Protein AF-A0A2V9S449-F1 (afdb_monomer_lite)

Foldseek 3Di:
DDDDDDVPVVADPPHPCVVVVVVVVVVVVVCVVVVVVVADPVHDPPDDD

Radius of gyration: 16.13 Å; chains: 1; bounding box: 34×20×42 Å

pLDDT: mean 86.76, std 9.78, range [52.31, 97.38]

Secondary structure (DSSP, 8-state):
------HHHHS-TT-TTHHHHHHHHHHHHHHHHHHHHHS-TT--TTS--

Structure (mmCIF, N/CA/C/O backbone):
data_AF-A0A2V9S449-F1
#
_entry.id   AF-A0A2V9S449-F1
#
loop_
_atom_site.group_PDB
_atom_site.id
_atom_site.type_symbol
_atom_site.label_atom_id
_atom_site.label_alt_id
_atom_site.label_comp_id
_atom_site.label_asym_id
_atom_site.label_entity_id
_atom_site.label_seq_id
_atom_site.pdbx_PDB_ins_code
_atom_site.Cartn_x
_atom_site.Cartn_y
_atom_site.Cartn_z
_atom_site.occupancy
_atom_site.B_iso_or_equiv
_atom_site.auth_seq_id
_atom_site.auth_comp_id
_atom_site.auth_asym_id
_atom_site.auth_atom_id
_atom_site.pdbx_PDB_model_num
ATOM 1 N N . MET A 1 1 ? 21.200 3.234 10.247 1.00 66.00 1 MET A N 1
ATOM 2 C CA . MET A 1 1 ? 20.931 4.242 9.200 1.00 66.00 1 MET A CA 1
ATOM 3 C C . MET A 1 1 ? 19.749 3.741 8.383 1.00 66.00 1 MET A C 1
ATOM 5 O O . MET A 1 1 ? 19.903 2.730 7.714 1.00 66.00 1 MET A O 1
ATOM 9 N N . PHE A 1 2 ? 18.571 4.359 8.500 1.00 67.81 2 PHE A N 1
ATOM 10 C CA . PHE A 1 2 ? 17.401 4.013 7.680 1.00 67.81 2 PHE A CA 1
ATOM 11 C C . PHE A 1 2 ? 17.307 4.996 6.512 1.00 67.81 2 PHE A C 1
ATOM 13 O O . PHE A 1 2 ? 17.504 6.193 6.704 1.00 67.81 2 PHE A O 1
ATOM 20 N N . SER A 1 3 ? 17.047 4.492 5.308 1.00 71.19 3 SER A N 1
ATOM 21 C CA . SER A 1 3 ? 16.850 5.310 4.112 1.00 71.19 3 SER A CA 1
ATOM 22 C C . SER A 1 3 ? 15.365 5.307 3.773 1.00 71.19 3 SER A C 1
ATOM 24 O O . SER A 1 3 ? 14.819 4.266 3.416 1.00 71.19 3 SER A O 1
ATOM 26 N N . TYR A 1 4 ? 14.719 6.463 3.913 1.00 78.38 4 TYR A N 1
ATOM 27 C CA . TYR A 1 4 ? 13.360 6.688 3.434 1.00 78.38 4 TYR A CA 1
ATOM 28 C C . TYR A 1 4 ? 13.454 7.255 2.025 1.00 78.38 4 TYR A C 1
ATOM 30 O O . TYR A 1 4 ? 13.689 8.445 1.839 1.00 78.38 4 TYR A O 1
ATOM 38 N N . VAL A 1 5 ? 13.339 6.380 1.034 1.00 86.12 5 VAL A N 1
ATOM 39 C CA . VAL A 1 5 ? 13.214 6.775 -0.369 1.00 86.12 5 VA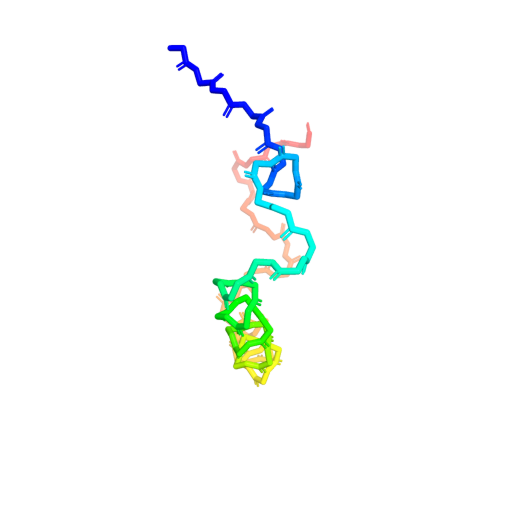L A CA 1
ATOM 40 C C . VAL A 1 5 ? 11.923 6.169 -0.881 1.00 86.12 5 VAL A C 1
ATOM 42 O O . VAL A 1 5 ? 11.637 5.008 -0.574 1.00 86.12 5 VAL A O 1
ATOM 45 N N . ALA A 1 6 ? 11.141 6.957 -1.616 1.00 85.00 6 ALA A N 1
ATOM 46 C CA . ALA A 1 6 ? 9.894 6.469 -2.172 1.00 85.00 6 ALA A CA 1
ATOM 47 C C . ALA A 1 6 ? 10.181 5.314 -3.137 1.00 85.00 6 ALA A C 1
ATOM 49 O O . ALA A 1 6 ? 11.206 5.282 -3.828 1.00 85.00 6 ALA A O 1
ATOM 50 N N . LEU A 1 7 ? 9.272 4.343 -3.190 1.00 82.75 7 LEU A N 1
ATOM 51 C CA . LEU A 1 7 ? 9.392 3.226 -4.126 1.00 82.75 7 LEU A CA 1
ATOM 52 C C . LEU A 1 7 ? 9.405 3.743 -5.574 1.00 82.75 7 LEU A C 1
ATOM 54 O O . LEU A 1 7 ? 10.073 3.183 -6.442 1.00 82.75 7 LEU A O 1
ATOM 58 N N . GLU A 1 8 ? 8.703 4.849 -5.807 1.00 86.94 8 GLU A N 1
ATOM 59 C CA . GLU A 1 8 ? 8.569 5.534 -7.084 1.00 86.94 8 GLU A CA 1
ATOM 60 C C . GLU A 1 8 ? 9.899 6.055 -7.619 1.00 86.94 8 GLU A C 1
ATOM 62 O O . GLU A 1 8 ? 10.132 5.975 -8.823 1.00 86.94 8 GLU A O 1
ATOM 67 N N . ASP A 1 9 ? 10.781 6.502 -6.726 1.00 89.31 9 ASP A N 1
ATOM 68 C CA . ASP A 1 9 ? 12.116 6.991 -7.076 1.00 89.31 9 ASP A CA 1
ATOM 69 C C . ASP A 1 9 ? 13.073 5.840 -7.418 1.00 89.31 9 ASP A C 1
ATOM 71 O O . ASP A 1 9 ? 14.130 6.043 -8.015 1.00 89.31 9 ASP A O 1
ATOM 75 N N . ARG A 1 10 ? 12.730 4.612 -7.008 1.00 88.94 10 ARG A N 1
ATOM 76 C CA . ARG A 1 10 ? 13.567 3.417 -7.179 1.00 88.94 10 ARG A CA 1
ATOM 77 C C . ARG A 1 10 ? 13.147 2.561 -8.365 1.00 88.94 10 ARG A C 1
ATOM 79 O O . ARG A 1 10 ? 13.994 1.900 -8.960 1.00 88.94 10 ARG A O 1
ATOM 86 N N . ILE A 1 11 ? 11.856 2.535 -8.683 1.00 90.12 11 ILE A N 1
ATOM 87 C CA . ILE A 1 11 ? 11.290 1.654 -9.704 1.00 90.12 11 ILE A CA 1
ATOM 88 C C . ILE A 1 11 ? 10.690 2.515 -10.818 1.00 90.12 11 ILE A C 1
ATOM 90 O O . ILE A 1 11 ? 9.715 3.215 -10.563 1.00 90.12 11 ILE A O 1
ATOM 94 N N . PRO A 1 12 ? 11.180 2.444 -12.066 1.00 92.44 12 PRO A N 1
ATOM 95 C CA . PRO A 1 12 ? 10.589 3.176 -13.185 1.00 92.44 12 PRO A CA 1
ATOM 96 C C . PRO A 1 12 ? 9.093 2.886 -13.375 1.00 92.44 12 PRO A C 1
ATOM 98 O O . PRO A 1 12 ? 8.593 1.820 -13.003 1.00 92.44 12 PRO A O 1
ATOM 101 N N . ALA A 1 13 ? 8.361 3.833 -13.962 1.00 89.94 13 ALA A N 1
ATOM 102 C CA . ALA A 1 13 ? 6.914 3.706 -14.164 1.00 89.94 13 ALA A CA 1
ATOM 103 C C . ALA A 1 13 ? 6.533 2.540 -15.098 1.00 89.94 13 ALA A C 1
ATOM 105 O O . ALA A 1 13 ? 5.530 1.874 -14.856 1.00 89.94 13 ALA A O 1
ATOM 106 N N . ASP A 1 14 ? 7.361 2.261 -16.109 1.00 92.62 14 ASP A N 1
ATOM 107 C CA . ASP A 1 14 ? 7.163 1.175 -17.083 1.00 92.62 14 ASP A CA 1
ATOM 108 C C . ASP A 1 14 ? 7.758 -0.172 -16.618 1.00 92.62 14 ASP A C 1
ATOM 110 O O . ASP A 1 14 ? 7.884 -1.134 -17.370 1.00 92.62 14 ASP A O 1
ATOM 114 N N . HIS A 1 15 ? 8.179 -0.264 -15.353 1.00 93.75 15 HIS A N 1
ATOM 115 C CA . HIS A 1 15 ? 8.795 -1.485 -14.855 1.00 93.75 15 HIS A CA 1
ATOM 116 C C . HIS A 1 15 ? 7.733 -2.575 -14.614 1.00 93.75 15 HIS A C 1
ATOM 118 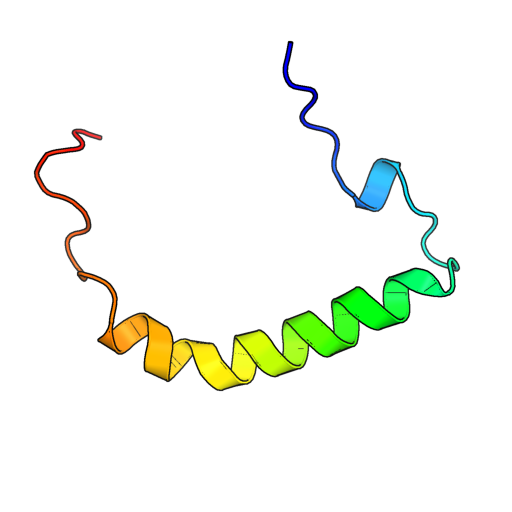O O . HIS A 1 15 ? 6.757 -2.319 -13.902 1.00 93.75 15 HIS A O 1
ATOM 124 N N . PRO A 1 16 ? 7.938 -3.825 -15.070 1.00 91.50 16 PRO A N 1
ATOM 125 C CA . PRO A 1 16 ? 6.940 -4.896 -14.946 1.00 91.50 16 PRO A CA 1
ATOM 126 C C . PRO A 1 16 ? 6.514 -5.177 -13.494 1.00 91.50 16 PRO A C 1
ATOM 128 O O . PRO A 1 16 ? 5.355 -5.490 -13.227 1.00 91.50 16 PRO A O 1
ATOM 131 N N . LEU A 1 17 ? 7.416 -4.978 -12.524 1.00 91.31 17 LEU A N 1
ATOM 132 C CA . LEU A 1 17 ? 7.100 -5.120 -11.091 1.00 91.31 17 LEU A CA 1
ATOM 133 C C . LEU A 1 17 ? 6.029 -4.141 -10.579 1.00 91.31 17 LEU A C 1
ATOM 135 O O . LEU A 1 17 ? 5.396 -4.424 -9.563 1.00 91.31 17 LEU A O 1
ATOM 139 N N . ARG A 1 18 ? 5.764 -3.024 -11.272 1.00 91.69 18 ARG A N 1
ATOM 140 C CA . ARG A 1 18 ? 4.690 -2.086 -10.897 1.00 91.69 18 ARG A CA 1
ATOM 141 C C . ARG A 1 18 ? 3.306 -2.743 -10.931 1.00 91.69 18 ARG A C 1
ATOM 143 O O . ARG A 1 18 ? 2.415 -2.308 -10.205 1.00 91.69 18 ARG A O 1
ATOM 150 N N . GLY A 1 19 ? 3.128 -3.812 -11.715 1.00 92.69 19 GLY A N 1
ATOM 151 C CA . GLY A 1 19 ? 1.885 -4.586 -11.744 1.00 92.69 19 GLY A CA 1
ATOM 152 C C . GLY A 1 19 ? 1.534 -5.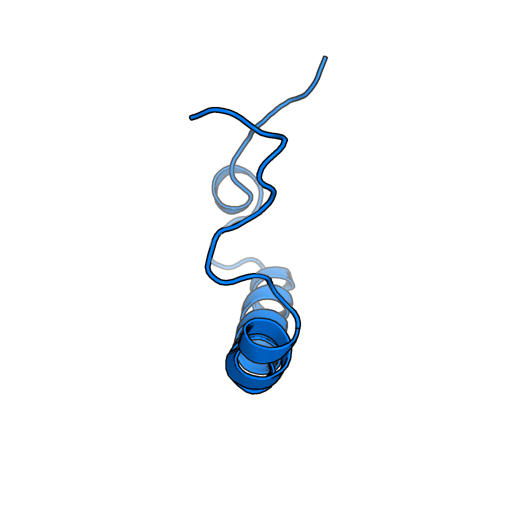214 -10.392 1.00 92.69 19 GLY A C 1
ATOM 153 O O . GLY A 1 19 ? 0.366 -5.233 -10.010 1.00 92.69 19 GLY A O 1
ATOM 154 N N . VAL A 1 20 ? 2.543 -5.640 -9.623 1.00 92.88 20 VAL A N 1
ATOM 155 C CA . VAL A 1 20 ? 2.343 -6.248 -8.297 1.00 92.88 20 VAL A CA 1
ATOM 156 C C . VAL A 1 20 ? 1.714 -5.248 -7.332 1.00 92.88 20 VAL A C 1
ATOM 158 O O . VAL A 1 20 ? 0.772 -5.591 -6.624 1.00 92.88 20 VAL A O 1
ATOM 161 N N . ARG A 1 21 ? 2.179 -3.992 -7.345 1.00 90.69 21 ARG A N 1
ATOM 162 C CA . ARG A 1 21 ? 1.625 -2.936 -6.489 1.00 90.69 21 ARG A CA 1
ATOM 163 C C . ARG A 1 21 ? 0.136 -2.718 -6.763 1.00 90.69 21 ARG A C 1
ATOM 165 O O . ARG A 1 21 ? -0.642 -2.704 -5.820 1.00 90.69 21 ARG A O 1
ATOM 172 N N . LYS A 1 22 ? -0.262 -2.643 -8.038 1.00 92.88 22 LYS A N 1
ATOM 173 C CA . LYS A 1 22 ? -1.674 -2.483 -8.431 1.00 92.88 22 LYS A CA 1
ATOM 174 C C . LYS A 1 22 ? -2.550 -3.631 -7.925 1.00 92.88 22 LYS A C 1
ATOM 176 O O . LYS A 1 22 ? -3.652 -3.390 -7.445 1.00 92.88 22 LYS A O 1
ATOM 181 N N . LEU A 1 23 ? -2.058 -4.867 -8.031 1.00 96.00 23 LEU A N 1
ATOM 182 C CA . LEU A 1 23 ? -2.776 -6.048 -7.552 1.00 96.00 23 LEU A CA 1
ATOM 183 C C . LEU A 1 23 ? -2.964 -5.994 -6.034 1.00 96.00 23 LEU A C 1
ATOM 185 O O . LEU A 1 23 ? -4.077 -6.165 -5.544 1.00 96.00 23 LEU A O 1
ATOM 189 N N . VAL A 1 24 ? -1.887 -5.724 -5.298 1.00 95.50 24 VAL A N 1
ATOM 190 C CA . VAL A 1 24 ? -1.919 -5.649 -3.833 1.00 95.50 24 VAL A CA 1
ATOM 191 C C . VAL A 1 24 ? -2.826 -4.514 -3.359 1.00 95.50 24 VAL A C 1
ATOM 193 O O . VAL A 1 24 ? -3.637 -4.735 -2.465 1.00 95.50 24 VAL A O 1
ATOM 196 N N . ASP A 1 25 ? -2.756 -3.337 -3.983 1.00 95.56 25 ASP A N 1
ATOM 197 C CA . ASP A 1 25 ? -3.597 -2.191 -3.621 1.00 95.56 25 ASP A CA 1
ATOM 198 C C . ASP A 1 25 ? -5.090 -2.510 -3.783 1.00 95.56 25 ASP A C 1
ATOM 200 O O . ASP A 1 25 ? -5.892 -2.155 -2.919 1.00 95.56 25 ASP A O 1
ATOM 204 N N . ALA A 1 26 ? -5.472 -3.239 -4.835 1.00 97.31 26 ALA A N 1
ATOM 205 C CA . ALA A 1 26 ? -6.856 -3.667 -5.030 1.00 97.31 26 ALA A CA 1
ATOM 206 C C . ALA A 1 26 ? -7.321 -4.645 -3.938 1.00 97.31 26 ALA A C 1
ATOM 208 O O . ALA A 1 26 ? -8.412 -4.484 -3.389 1.00 97.31 26 ALA A O 1
ATOM 209 N N . VAL A 1 27 ? -6.485 -5.628 -3.588 1.00 97.38 27 VAL A N 1
ATOM 210 C CA . VAL A 1 27 ? -6.787 -6.596 -2.522 1.00 97.38 27 VAL A CA 1
ATOM 211 C C . VAL A 1 27 ? -6.932 -5.890 -1.174 1.00 97.38 27 VAL A C 1
ATOM 213 O O . VAL A 1 27 ? -7.934 -6.076 -0.490 1.00 97.38 27 VAL A O 1
ATOM 216 N N . LEU A 1 28 ? -5.973 -5.035 -0.813 1.00 96.31 28 LEU A N 1
ATOM 217 C CA . LEU A 1 28 ? -5.988 -4.316 0.462 1.00 96.31 28 LEU A CA 1
ATOM 218 C C . LEU A 1 28 ? -7.165 -3.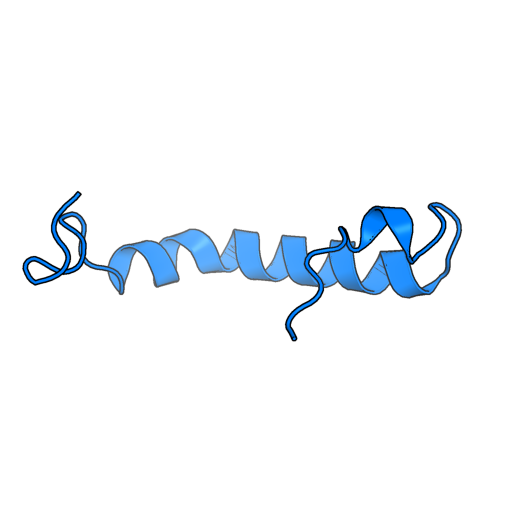345 0.561 1.00 96.31 28 LEU A C 1
ATOM 220 O O . LEU A 1 28 ? -7.776 -3.241 1.619 1.00 96.31 28 LEU A O 1
ATOM 224 N N . THR A 1 29 ? -7.531 -2.692 -0.545 1.00 96.94 29 THR A N 1
ATOM 225 C CA . THR A 1 29 ? -8.731 -1.843 -0.599 1.00 96.94 29 THR A CA 1
ATOM 226 C C . THR A 1 29 ? -9.989 -2.650 -0.278 1.00 96.94 29 THR A C 1
ATOM 228 O O . THR A 1 29 ? -10.834 -2.196 0.491 1.00 96.94 29 THR A O 1
ATOM 231 N N . GLY A 1 30 ? -10.099 -3.871 -0.813 1.00 96.88 30 GLY A N 1
ATOM 232 C CA . GLY A 1 30 ? -11.206 -4.780 -0.509 1.00 96.88 30 GLY A CA 1
ATOM 233 C C . GLY A 1 30 ? -11.276 -5.188 0.965 1.00 96.88 30 GLY A C 1
ATOM 234 O O . GLY A 1 30 ? -12.370 -5.364 1.492 1.00 96.88 30 GLY A O 1
ATOM 235 N N . MET A 1 31 ? -10.126 -5.280 1.634 1.00 96.69 31 MET A N 1
ATOM 236 C CA . MET A 1 31 ? -10.013 -5.652 3.049 1.00 96.69 31 MET A CA 1
ATOM 237 C C . MET A 1 31 ? -10.125 -4.460 4.012 1.00 96.69 31 MET A C 1
ATOM 239 O O . MET A 1 31 ? -10.172 -4.667 5.222 1.00 96.69 31 MET A O 1
ATOM 243 N N . SER A 1 32 ? -10.175 -3.217 3.510 1.00 94.06 32 SER A N 1
ATOM 244 C CA . SER A 1 32 ? -10.108 -2.010 4.349 1.00 94.06 32 SER A CA 1
ATOM 245 C C . SER A 1 32 ? -11.173 -2.006 5.444 1.00 94.06 32 SER A C 1
ATOM 247 O O . SER A 1 32 ? -10.847 -1.748 6.592 1.00 94.06 32 SER A O 1
ATOM 249 N N . LYS A 1 33 ? -12.418 -2.380 5.123 1.00 92.56 33 LYS A N 1
ATOM 250 C CA . LYS A 1 33 ? -13.520 -2.401 6.102 1.00 92.56 33 LYS A CA 1
ATOM 251 C C . LYS A 1 33 ? -13.299 -3.400 7.234 1.00 92.56 33 LYS A C 1
ATOM 253 O O . LYS A 1 33 ? -13.645 -3.116 8.377 1.00 92.56 33 LYS A O 1
ATOM 258 N N . ASP A 1 34 ? -12.738 -4.562 6.912 1.00 93.31 34 ASP A N 1
ATOM 259 C CA . ASP A 1 34 ? -12.441 -5.588 7.910 1.00 93.31 34 ASP A CA 1
ATOM 260 C C . ASP A 1 34 ? -11.326 -5.100 8.838 1.00 93.31 34 ASP A C 1
ATOM 262 O O . ASP A 1 34 ? -11.399 -5.281 10.051 1.00 93.31 34 ASP A O 1
ATOM 266 N N . PHE A 1 35 ? -10.319 -4.418 8.284 1.00 91.25 35 PHE A N 1
ATOM 267 C CA . PHE A 1 35 ? -9.260 -3.794 9.072 1.00 91.25 35 PHE A CA 1
ATOM 268 C C . PHE A 1 35 ? -9.766 -2.637 9.930 1.00 91.25 35 PHE A C 1
ATOM 270 O O . PHE A 1 35 ? -9.391 -2.563 11.098 1.00 91.25 35 PHE A O 1
ATOM 277 N N . ASP A 1 36 ? -10.643 -1.783 9.405 1.00 89.56 36 ASP A N 1
ATOM 278 C CA . ASP A 1 36 ? -11.230 -0.668 10.152 1.00 89.56 36 ASP A CA 1
ATOM 279 C C . ASP A 1 36 ? -11.940 -1.169 11.419 1.00 89.56 36 ASP A C 1
ATOM 281 O O . ASP A 1 36 ? -11.788 -0.579 12.483 1.00 89.56 36 ASP A O 1
ATOM 285 N N . GLY A 1 37 ? -12.636 -2.311 11.341 1.00 89.00 37 GLY A N 1
ATOM 286 C CA . GLY A 1 37 ? -13.267 -2.942 12.505 1.00 89.00 37 GLY A CA 1
ATOM 287 C C . GLY A 1 37 ? -12.291 -3.575 13.510 1.00 89.00 37 GLY A C 1
ATOM 288 O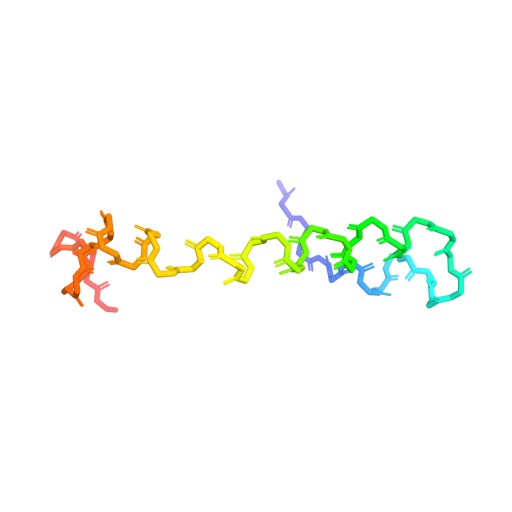 O . GLY A 1 37 ? -12.662 -3.805 14.660 1.00 89.00 37 GLY A O 1
ATOM 289 N N . LEU A 1 38 ? -11.054 -3.870 13.102 1.00 88.19 38 LEU A N 1
ATOM 290 C CA . LEU A 1 38 ? -10.013 -4.428 13.974 1.00 88.19 38 LEU A CA 1
ATOM 291 C C . LEU A 1 38 ? -9.179 -3.346 14.674 1.00 88.19 38 LEU A C 1
ATOM 293 O O . LEU A 1 38 ? -8.562 -3.625 15.707 1.00 88.19 38 LEU A O 1
ATOM 297 N N . TYR A 1 39 ? -9.128 -2.132 14.124 1.00 84.81 39 TYR A N 1
ATOM 298 C CA . TYR A 1 39 ? -8.347 -1.031 14.677 1.00 84.81 39 TYR A CA 1
ATOM 299 C C . TYR A 1 39 ? -9.174 -0.149 15.626 1.00 84.81 39 TYR A C 1
ATOM 301 O O . TYR A 1 39 ? -10.367 0.066 15.453 1.00 84.81 39 TYR A O 1
ATOM 309 N N . SER A 1 40 ? -8.518 0.374 16.666 1.00 83.69 40 SER A N 1
ATOM 310 C CA . SER A 1 40 ? -9.126 1.328 17.605 1.00 83.69 40 SER A CA 1
ATOM 311 C C . SER A 1 40 ? -9.402 2.663 16.912 1.00 83.69 40 SER A C 1
ATOM 313 O O . SER A 1 40 ? -8.468 3.272 16.389 1.00 83.69 40 SER A O 1
ATOM 315 N N . GLU A 1 41 ? -10.633 3.169 17.008 1.00 83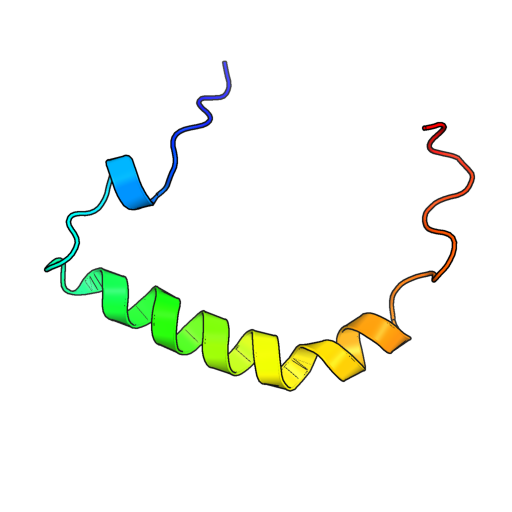.62 41 GLU A N 1
ATOM 316 C CA . GLU A 1 41 ? -11.011 4.499 16.498 1.00 83.62 41 GLU A CA 1
ATOM 317 C C . GLU A 1 41 ? -10.230 5.641 17.171 1.00 83.62 41 GLU A C 1
ATOM 319 O O . GLU A 1 41 ? -9.963 6.673 16.562 1.00 83.62 41 GLU A O 1
ATOM 324 N N . VAL A 1 42 ? -9.836 5.451 18.434 1.00 84.25 42 VAL A N 1
ATOM 325 C CA . VAL A 1 42 ? -9.130 6.456 19.250 1.00 84.25 42 VAL A CA 1
ATOM 326 C C . VAL A 1 42 ? -7.603 6.302 19.132 1.00 84.25 42 VAL A C 1
ATOM 328 O O . VAL A 1 42 ? -6.836 7.084 19.688 1.00 84.25 42 VAL A O 1
ATOM 331 N N . GLY A 1 43 ? -7.123 5.283 18.410 1.00 80.75 43 GLY A N 1
ATOM 332 C CA . GLY A 1 43 ? -5.706 4.930 18.347 1.00 80.75 43 GLY A CA 1
ATOM 333 C C . GLY A 1 43 ? -5.207 4.253 19.629 1.00 80.75 43 GLY A C 1
ATOM 334 O O . GLY A 1 43 ? -5.980 3.633 20.367 1.00 80.75 43 GLY A O 1
ATOM 335 N N . ARG A 1 44 ? -3.892 4.324 19.884 1.00 81.12 44 ARG A N 1
ATOM 336 C CA . ARG A 1 44 ? -3.272 3.848 21.133 1.00 81.12 44 ARG A CA 1
ATOM 337 C C . ARG A 1 44 ? -3.209 5.005 22.137 1.00 81.12 44 ARG A C 1
ATOM 339 O O . ARG A 1 44 ? -2.374 5.884 21.941 1.00 81.12 44 ARG A O 1
ATOM 346 N N . PRO A 1 45 ? -3.967 4.969 23.253 1.00 74.00 45 PRO A N 1
ATOM 347 C CA . PRO A 1 45 ? -3.969 6.048 24.250 1.00 74.00 45 PRO A CA 1
ATOM 348 C C . PRO A 1 45 ? -2.589 6.357 24.851 1.00 74.00 45 PRO A C 1
ATOM 350 O O . PRO A 1 45 ? -2.359 7.442 25.369 1.00 74.00 45 PRO A O 1
ATOM 353 N N . SER A 1 46 ? -1.665 5.394 24.795 1.00 77.94 46 SER A N 1
ATOM 354 C CA . SER A 1 46 ? -0.298 5.523 25.301 1.00 77.94 46 SER A CA 1
ATOM 355 C C . SER A 1 46 ? 0.667 6.245 24.350 1.00 77.94 46 SER A C 1
ATOM 357 O O . SER A 1 46 ? 1.844 6.355 24.682 1.00 77.94 46 SER A O 1
ATOM 359 N N . ILE A 1 47 ? 0.229 6.653 23.154 1.00 72.19 47 ILE A N 1
ATOM 360 C CA . ILE A 1 47 ? 1.037 7.416 22.197 1.00 72.19 47 ILE A CA 1
ATOM 361 C C . ILE A 1 47 ? 0.480 8.846 22.179 1.00 72.19 47 ILE A C 1
ATOM 363 O O . ILE A 1 47 ? -0.581 9.062 21.594 1.00 72.19 47 ILE A O 1
ATOM 367 N N . PRO A 1 48 ? 1.130 9.802 22.866 1.00 52.31 48 PRO A N 1
ATOM 368 C CA . PRO A 1 48 ? 0.722 11.200 22.819 1.00 52.31 48 PRO A CA 1
ATOM 369 C C . PRO A 1 48 ? 0.969 11.797 21.417 1.00 52.31 48 PRO A C 1
ATOM 371 O O . PRO A 1 48 ? 1.830 11.281 20.698 1.00 52.31 48 PRO A O 1
ATOM 374 N N . PRO A 1 49 ? 0.198 12.830 21.025 1.00 65.31 49 PRO A N 1
ATOM 375 C CA . PRO A 1 49 ? 0.268 13.453 19.701 1.00 65.31 49 PRO A CA 1
ATOM 376 C C . PRO A 1 49 ? 1.611 14.132 19.407 1.00 65.31 49 PRO A C 1
ATOM 378 O O . PRO A 1 49 ? 2.294 14.559 20.368 1.00 65.31 49 PRO A O 1
#

Sequence (49 aa):
MFSYVALEDRIPADHPLRGVRKLVDAVLTGMSKDFDGLYSEVGRPSIPP